Protein AF-A0AAW0MGQ8-F1 (afdb_monomer_lite)

Radius of gyration: 15.44 Å; chains: 1; bounding box: 44×36×37 Å

Structure (mmCIF, N/CA/C/O backbone):
data_AF-A0AAW0MGQ8-F1
#
_entry.id   AF-A0AAW0MGQ8-F1
#
loop_
_atom_site.group_PDB
_atom_site.id
_atom_site.type_symbol
_atom_site.label_atom_id
_atom_site.label_alt_id
_atom_site.label_comp_id
_atom_site.label_asym_id
_atom_site.label_entity_id
_atom_site.label_seq_id
_atom_site.pdbx_PDB_ins_code
_atom_site.Cartn_x
_atom_site.Cartn_y
_atom_site.Cartn_z
_atom_site.occupancy
_atom_site.B_iso_or_equiv
_atom_site.auth_seq_id
_atom_site.auth_comp_id
_atom_site.auth_asym_id
_atom_site.auth_atom_id
_atom_site.pdbx_PDB_model_num
ATOM 1 N N . MET A 1 1 ? -30.560 23.434 4.685 1.00 43.81 1 MET A N 1
ATOM 2 C CA . MET A 1 1 ? -29.777 23.071 5.885 1.00 43.81 1 MET A CA 1
ATOM 3 C C . MET A 1 1 ? -30.394 21.829 6.513 1.00 43.81 1 MET A C 1
ATOM 5 O O . MET A 1 1 ? -31.515 21.901 6.979 1.00 43.81 1 MET A O 1
ATOM 9 N N . ASP A 1 2 ? -29.804 20.648 6.546 1.00 45.81 2 ASP A N 1
ATOM 10 C CA . ASP A 1 2 ? -28.565 20.134 5.981 1.00 45.81 2 ASP A CA 1
ATOM 11 C C . ASP A 1 2 ? -28.708 18.597 6.107 1.00 45.81 2 ASP A C 1
ATOM 13 O O . ASP A 1 2 ? -28.566 18.024 7.191 1.00 45.81 2 ASP A O 1
ATOM 17 N N . LEU A 1 3 ? -29.162 17.941 5.031 1.00 40.06 3 LEU A N 1
ATOM 18 C CA . LEU A 1 3 ? -29.330 16.478 4.981 1.00 40.06 3 LEU A CA 1
ATOM 19 C C . LEU A 1 3 ? -27.982 15.764 5.185 1.00 40.06 3 LEU A C 1
ATOM 21 O O . LEU A 1 3 ? -27.944 14.672 5.753 1.00 40.06 3 LEU A O 1
ATOM 25 N N . THR A 1 4 ? -26.887 16.436 4.829 1.00 48.88 4 THR A N 1
ATOM 26 C CA . THR A 1 4 ? -25.499 16.032 5.057 1.00 48.88 4 THR A CA 1
ATOM 27 C C . THR A 1 4 ? -25.210 15.898 6.554 1.00 48.88 4 THR A C 1
ATOM 29 O O . THR A 1 4 ? -24.730 14.856 6.995 1.00 48.88 4 THR A O 1
ATOM 32 N N . LEU A 1 5 ? -25.619 16.868 7.381 1.00 40.59 5 LEU A N 1
ATOM 33 C CA . LEU A 1 5 ? -25.443 16.815 8.843 1.00 40.59 5 LEU A CA 1
ATOM 34 C C . LEU A 1 5 ? -26.195 15.649 9.507 1.00 40.59 5 LEU A C 1
ATOM 36 O O . LEU A 1 5 ? -25.667 15.026 10.430 1.00 40.59 5 LEU A O 1
ATOM 40 N N . ARG A 1 6 ? -27.402 15.299 9.037 1.00 48.00 6 ARG A N 1
ATOM 41 C CA . ARG A 1 6 ? -28.136 14.125 9.560 1.00 48.00 6 ARG A CA 1
ATOM 42 C C . ARG A 1 6 ? -27.493 12.808 9.136 1.00 48.00 6 ARG A C 1
ATOM 44 O O . ARG A 1 6 ? -27.494 11.870 9.932 1.00 48.00 6 ARG A O 1
ATOM 51 N N . TYR A 1 7 ? -26.913 12.750 7.938 1.00 36.31 7 TYR A N 1
ATOM 52 C CA . TYR A 1 7 ? -26.133 11.600 7.480 1.00 36.31 7 TYR A CA 1
ATOM 53 C C . TYR A 1 7 ? -24.896 11.396 8.371 1.00 36.31 7 TYR A C 1
ATOM 55 O O . TYR A 1 7 ? -24.707 10.313 8.927 1.00 36.31 7 TYR A O 1
ATOM 63 N N . PHE A 1 8 ? -24.146 12.470 8.649 1.00 40.06 8 PHE A N 1
ATOM 64 C CA . PHE A 1 8 ? -23.015 12.451 9.585 1.00 40.06 8 PHE A CA 1
ATOM 65 C C . PHE A 1 8 ? -23.423 12.053 11.009 1.00 40.06 8 PHE A C 1
ATOM 67 O O . PHE A 1 8 ? -22.732 11.273 11.663 1.00 40.06 8 PHE A O 1
ATOM 74 N N . HIS A 1 9 ? -24.563 12.538 11.503 1.00 38.69 9 HIS A N 1
ATOM 75 C CA . HIS A 1 9 ? -25.019 12.220 12.857 1.00 38.69 9 HIS A CA 1
ATOM 76 C C . HIS A 1 9 ? -25.537 10.775 13.000 1.00 38.69 9 HIS A C 1
ATOM 78 O O . HIS A 1 9 ? -25.507 10.217 14.101 1.00 38.69 9 HIS A O 1
ATOM 84 N N . LYS A 1 10 ? -25.987 10.147 11.904 1.00 35.66 10 LYS A N 1
ATOM 85 C CA . LYS A 1 10 ? -26.353 8.721 11.866 1.00 35.66 10 LYS A CA 1
ATOM 86 C C . LYS A 1 10 ? -25.109 7.827 11.755 1.00 35.66 10 LYS A C 1
ATOM 88 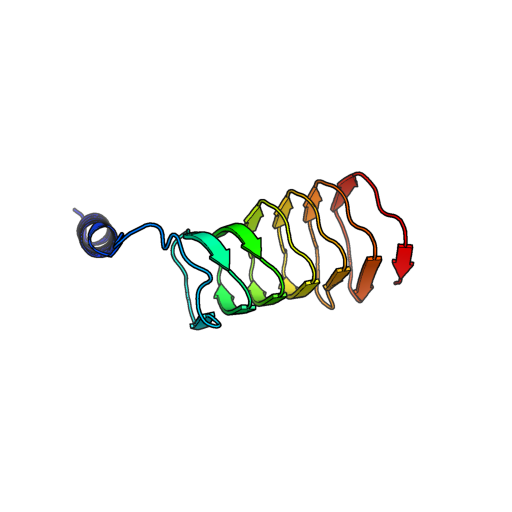O O . LYS A 1 10 ? -25.055 6.805 12.431 1.00 35.66 10 LYS A O 1
ATOM 93 N N . LEU A 1 11 ? -24.083 8.268 11.018 1.00 35.72 11 LEU A N 1
ATOM 94 C CA . LEU A 1 11 ? -22.773 7.606 10.911 1.00 35.72 11 LEU A CA 1
ATOM 95 C C . LEU A 1 11 ? -21.952 7.652 12.212 1.00 35.72 11 LEU A C 1
ATOM 97 O O . LEU A 1 11 ? -21.257 6.693 12.533 1.00 35.72 11 LEU A O 1
ATOM 101 N N . LYS A 1 12 ? -22.075 8.711 13.027 1.00 34.75 12 LYS A N 1
ATOM 102 C CA . LYS A 1 12 ? -21.387 8.798 14.334 1.00 34.75 12 LYS A CA 1
ATOM 103 C C . LYS A 1 12 ? -21.880 7.792 15.383 1.00 34.75 12 LYS A C 1
ATOM 105 O O . LYS A 1 12 ? -21.223 7.618 16.404 1.00 34.75 12 LYS A O 1
ATOM 110 N N . ARG A 1 13 ? -23.018 7.119 15.162 1.00 36.03 13 ARG A N 1
ATOM 111 C CA . ARG A 1 13 ? -23.570 6.114 16.093 1.00 36.03 13 ARG A CA 1
ATOM 112 C C . ARG A 1 13 ? -23.143 4.673 15.794 1.00 36.03 13 ARG A C 1
ATOM 114 O O . ARG A 1 13 ? -23.531 3.779 16.538 1.00 36.03 13 ARG A O 1
ATOM 121 N N . THR A 1 14 ? -22.319 4.439 14.771 1.00 35.62 14 THR A N 1
ATOM 122 C CA . THR A 1 14 ? -21.741 3.114 14.473 1.00 35.62 14 THR A CA 1
ATOM 123 C C . THR A 1 14 ? -20.245 3.016 14.769 1.00 35.62 14 THR A C 1
ATOM 125 O O . THR A 1 14 ? -19.621 2.025 14.406 1.00 35.62 14 THR A O 1
ATOM 128 N N . CYS A 1 15 ? -19.672 3.976 15.503 1.00 39.28 15 CYS A N 1
ATOM 129 C CA . CYS A 1 15 ? -18.404 3.780 16.210 1.00 39.28 15 CYS A CA 1
ATOM 130 C C . CYS A 1 15 ? -18.627 2.869 17.431 1.00 39.28 15 CYS A C 1
ATOM 132 O O . CYS A 1 15 ? -18.429 3.288 18.569 1.00 39.28 15 CYS A O 1
ATOM 134 N N . LYS A 1 16 ? -19.116 1.642 17.221 1.00 33.44 16 LYS A N 1
ATOM 135 C CA . LYS A 1 16 ? -19.060 0.618 18.264 1.00 33.44 16 LYS A CA 1
ATOM 136 C C . LYS A 1 16 ? -17.677 -0.024 18.207 1.00 33.44 16 LYS A C 1
ATOM 138 O O . LYS A 1 16 ? -17.438 -0.894 17.384 1.00 33.44 16 LYS A O 1
ATOM 143 N N . GLU A 1 17 ? -16.842 0.498 19.101 1.00 35.69 17 GLU A N 1
ATOM 144 C CA . GLU A 1 17 ? -15.670 -0.107 19.742 1.00 35.69 17 GLU A CA 1
ATOM 145 C C . GLU A 1 17 ? -14.433 -0.392 18.861 1.00 35.69 17 GLU A C 1
ATOM 147 O O . GLU A 1 17 ? -14.537 -0.987 17.790 1.00 35.69 17 GLU A O 1
ATOM 152 N N . PRO A 1 18 ? -13.220 0.007 19.303 1.00 39.22 18 PRO A N 1
ATOM 153 C CA . PRO A 1 18 ? -12.000 -0.565 18.754 1.00 39.22 18 PRO A CA 1
ATOM 154 C C . PRO A 1 18 ? -11.985 -2.050 19.129 1.00 39.22 18 PRO A C 1
ATOM 156 O O . PRO A 1 18 ? -11.881 -2.396 20.303 1.00 39.22 18 PRO A O 1
ATOM 159 N N . PHE A 1 19 ? -12.126 -2.938 18.148 1.00 44.25 19 PHE A N 1
ATOM 160 C CA . PHE A 1 19 ? -12.020 -4.376 18.379 1.00 44.25 19 PHE A CA 1
ATOM 161 C C . PHE A 1 19 ? -10.588 -4.702 18.835 1.00 44.25 19 PHE A C 1
ATOM 163 O O . PHE A 1 19 ? -9.650 -4.668 18.041 1.00 44.25 19 PHE A O 1
ATOM 170 N N . THR A 1 20 ? -10.400 -4.989 20.125 1.00 37.00 20 THR A N 1
ATOM 171 C CA . THR A 1 20 ? -9.113 -5.387 20.725 1.00 37.00 20 THR A CA 1
ATOM 172 C C . THR A 1 20 ? -8.940 -6.912 20.760 1.00 37.00 20 THR A C 1
ATOM 174 O O . THR A 1 20 ? -8.541 -7.478 21.775 1.00 37.00 20 THR A O 1
ATOM 177 N N . GLY A 1 21 ? -9.254 -7.590 19.655 1.00 42.81 21 GLY A N 1
ATOM 178 C CA . GLY A 1 21 ? -9.049 -9.030 19.451 1.00 42.81 21 GLY A CA 1
ATOM 179 C C . GLY A 1 21 ? -8.807 -9.313 17.967 1.00 42.81 21 GLY A C 1
ATOM 180 O O . GLY A 1 21 ? -9.219 -8.498 17.146 1.00 42.81 21 GLY A O 1
ATOM 181 N N . LEU A 1 22 ? -8.114 -10.411 17.622 1.00 50.31 22 LEU A N 1
ATOM 182 C CA . LEU A 1 22 ? -7.867 -10.804 16.222 1.00 50.31 22 LEU A CA 1
ATOM 183 C C . LEU A 1 22 ? -9.220 -10.952 15.500 1.00 50.31 22 LEU A C 1
ATOM 185 O O . LEU A 1 22 ? -9.937 -11.910 15.788 1.00 50.31 22 LEU A O 1
ATOM 189 N N . PRO A 1 23 ? -9.614 -10.012 14.622 1.00 56.12 23 PRO A N 1
ATOM 190 C CA . PRO A 1 23 ? -10.924 -10.042 14.002 1.00 56.12 23 PRO A CA 1
ATOM 191 C C . PRO A 1 23 ? -10.944 -11.097 12.901 1.00 56.12 23 PRO A C 1
ATOM 193 O O . PRO A 1 23 ? -9.970 -11.260 12.161 1.00 56.12 23 PRO A O 1
ATOM 196 N N . GLU A 1 24 ? -12.087 -11.765 12.800 1.00 59.69 24 GLU A N 1
ATOM 197 C CA . GLU A 1 24 ? -12.510 -12.583 11.666 1.00 59.69 24 GLU A CA 1
ATOM 198 C C . GLU A 1 24 ? -12.286 -11.866 10.315 1.00 59.69 24 GLU A C 1
ATOM 200 O O . GLU A 1 24 ? -12.231 -10.629 10.274 1.00 59.69 24 GLU A O 1
ATOM 205 N N . PRO A 1 25 ? -12.163 -12.617 9.201 1.00 63.28 25 PRO A N 1
ATOM 206 C CA . PRO A 1 25 ? -12.014 -12.044 7.865 1.00 63.28 25 PRO A CA 1
ATOM 207 C C . PRO A 1 25 ? -13.115 -11.022 7.576 1.00 63.28 25 PRO A C 1
ATOM 209 O O . PRO A 1 25 ? -14.307 -11.304 7.719 1.00 63.28 25 PRO A O 1
ATOM 212 N N . TRP A 1 26 ? -12.717 -9.826 7.147 1.00 68.69 26 TRP A N 1
ATOM 213 C CA . TRP A 1 26 ? -13.651 -8.742 6.869 1.00 68.69 26 TRP A CA 1
ATOM 214 C C . TRP A 1 26 ? -13.907 -8.602 5.369 1.00 68.69 26 TRP A C 1
ATOM 216 O O . TRP A 1 26 ? -12.962 -8.488 4.590 1.00 68.69 26 TRP A O 1
ATOM 226 N N . ASN A 1 27 ? -15.182 -8.581 4.972 1.00 75.44 27 ASN A N 1
ATOM 227 C CA . ASN A 1 27 ? -15.609 -8.409 3.583 1.00 75.44 27 ASN A CA 1
ATOM 228 C C . ASN A 1 27 ? -16.645 -7.282 3.472 1.00 75.44 27 ASN A C 1
ATOM 230 O O . ASN A 1 27 ? -17.628 -7.262 4.220 1.00 75.44 27 ASN A O 1
ATOM 234 N N . HIS A 1 28 ? -16.439 -6.355 2.539 1.00 73.44 28 HIS A N 1
ATOM 235 C CA . HIS A 1 28 ? -17.376 -5.270 2.270 1.00 73.44 28 HIS A CA 1
ATOM 236 C C . HIS A 1 28 ? -17.418 -4.865 0.798 1.00 73.44 28 HIS A C 1
ATOM 238 O O . HIS A 1 28 ? -16.467 -5.056 0.034 1.00 73.44 28 HIS A O 1
ATOM 244 N N . SER A 1 29 ? -18.546 -4.266 0.411 1.00 74.56 29 SER A N 1
ATOM 245 C CA . SER A 1 29 ? -18.726 -3.668 -0.905 1.00 74.56 29 SER A CA 1
ATOM 246 C C . SER A 1 29 ? -19.367 -2.282 -0.822 1.00 74.56 29 SER A C 1
ATOM 248 O O . SER A 1 29 ? -20.398 -2.127 -0.168 1.00 74.56 29 SER A O 1
ATOM 250 N N . GLY A 1 30 ? -18.794 -1.296 -1.519 1.00 73.00 30 GLY A N 1
ATOM 251 C CA . GLY A 1 30 ? -19.316 0.074 -1.605 1.00 73.00 30 GLY A CA 1
ATOM 252 C C . GLY A 1 30 ? -18.364 1.158 -1.087 1.00 73.00 30 GLY A C 1
ATOM 253 O O . GLY A 1 30 ? -17.150 0.978 -1.069 1.00 73.00 30 GLY A O 1
ATOM 254 N N . LEU A 1 31 ? -18.931 2.313 -0.723 1.00 70.00 31 LEU A N 1
ATOM 255 C CA . LEU A 1 31 ? -18.204 3.426 -0.099 1.00 70.00 31 LEU A CA 1
ATOM 256 C C . LEU A 1 31 ? -18.021 3.159 1.393 1.00 70.00 31 LEU A C 1
ATOM 258 O O . LEU A 1 31 ? -18.993 2.874 2.099 1.00 70.00 31 LEU A O 1
ATOM 262 N N . GLU A 1 32 ? -16.797 3.324 1.888 1.00 66.38 32 GLU A N 1
ATOM 263 C CA . GLU A 1 32 ? -16.461 2.969 3.262 1.00 66.38 32 GLU A CA 1
ATOM 264 C C . GLU A 1 32 ? -16.072 4.154 4.143 1.00 66.38 32 GLU A C 1
ATOM 266 O O . GLU A 1 32 ? -15.291 5.011 3.737 1.00 66.38 32 GLU A O 1
ATOM 271 N N . PRO A 1 33 ? -16.517 4.174 5.413 1.00 66.62 33 PRO A N 1
ATOM 272 C CA . PRO A 1 33 ? -15.960 5.096 6.384 1.00 66.62 33 PRO A CA 1
ATOM 273 C C . PRO A 1 33 ? -14.513 4.706 6.748 1.00 66.62 33 PRO A C 1
ATOM 275 O O . PRO A 1 33 ? -14.144 3.521 6.676 1.00 66.62 33 PRO A O 1
ATOM 278 N N . PRO A 1 34 ? -13.708 5.669 7.232 1.00 71.31 34 PRO A N 1
ATOM 279 C CA . PRO A 1 34 ? -12.384 5.392 7.767 1.00 71.31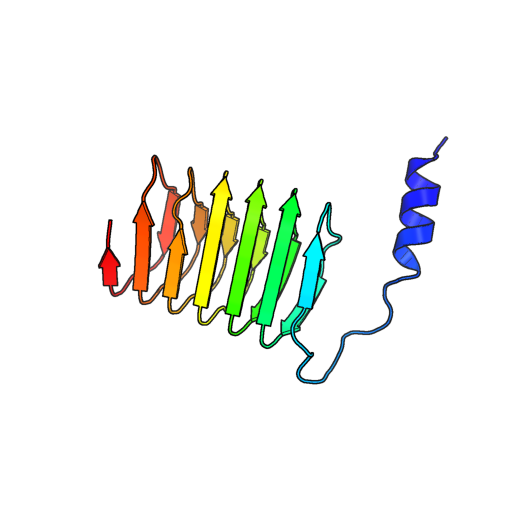 34 PRO A CA 1
ATOM 280 C C . PRO A 1 34 ? -12.423 4.362 8.899 1.00 71.31 34 PRO A C 1
ATOM 282 O O . PRO A 1 34 ? -13.329 4.384 9.736 1.00 71.31 34 PRO A O 1
ATOM 285 N N . ARG A 1 35 ? -11.419 3.482 8.966 1.00 74.25 35 ARG A N 1
ATOM 286 C CA . ARG A 1 35 ? -11.241 2.568 10.106 1.00 74.25 35 ARG A CA 1
ATOM 287 C C . ARG A 1 35 ? -9.801 2.472 10.556 1.00 74.25 35 ARG A C 1
ATOM 289 O O . ARG A 1 35 ? -8.866 2.639 9.772 1.00 74.25 35 ARG A O 1
ATOM 296 N N . THR A 1 36 ? -9.660 2.120 11.826 1.00 76.00 36 THR A N 1
ATOM 297 C CA . THR A 1 36 ? -8.384 1.869 12.476 1.00 76.00 36 THR A CA 1
ATOM 298 C C . THR A 1 36 ? -8.394 0.512 13.173 1.00 76.00 36 THR A C 1
ATOM 300 O O . THR A 1 36 ? -9.417 0.117 13.733 1.00 76.00 36 THR A O 1
ATOM 303 N N . GLY A 1 37 ? -7.280 -0.222 13.131 1.00 80.81 37 GLY A N 1
ATOM 304 C CA . GLY A 1 37 ? -7.159 -1.482 13.870 1.00 80.81 37 GLY A CA 1
ATOM 305 C C . GLY A 1 37 ? -6.178 -2.491 13.284 1.00 80.81 37 GLY A C 1
ATOM 306 O O . GLY A 1 37 ? -5.478 -2.218 12.309 1.00 80.81 37 GLY A O 1
ATOM 307 N N . THR A 1 38 ? -6.151 -3.668 13.908 1.00 77.75 38 THR A N 1
ATOM 308 C CA . THR A 1 38 ? -5.403 -4.833 13.430 1.00 77.75 38 THR A CA 1
ATOM 309 C C . THR A 1 38 ? -6.383 -5.860 12.883 1.00 77.75 38 THR A C 1
ATOM 311 O O . THR A 1 38 ? -7.374 -6.155 13.544 1.00 77.75 38 THR A O 1
ATOM 314 N N . THR A 1 39 ? -6.138 -6.412 11.697 1.00 78.31 39 THR A N 1
ATOM 315 C CA . THR A 1 39 ? -6.992 -7.465 11.121 1.00 78.31 39 THR A CA 1
ATOM 316 C C . THR A 1 39 ? -6.163 -8.555 10.460 1.00 78.31 39 THR A C 1
ATOM 318 O O . THR A 1 39 ? -5.093 -8.276 9.925 1.00 78.31 39 THR A O 1
ATOM 321 N N . GLN A 1 40 ? -6.646 -9.794 10.515 1.00 80.31 40 GLN A N 1
ATOM 322 C CA . GLN A 1 40 ? -6.020 -10.909 9.817 1.00 80.31 40 GLN A CA 1
ATOM 323 C C . GLN A 1 40 ? -6.194 -10.736 8.303 1.00 80.31 40 GLN A C 1
ATOM 325 O O . GLN A 1 40 ? -5.235 -10.389 7.615 1.00 80.31 40 GLN A O 1
ATOM 330 N N . ASP A 1 41 ? -7.437 -10.835 7.831 1.00 82.19 41 ASP A N 1
ATOM 331 C CA . ASP A 1 41 ? -7.773 -10.753 6.412 1.00 82.19 41 ASP A CA 1
ATOM 332 C C . ASP A 1 41 ? -8.791 -9.659 6.147 1.00 82.19 41 ASP A C 1
ATOM 334 O O . ASP A 1 41 ? -9.751 -9.452 6.898 1.00 82.19 41 ASP A O 1
ATOM 338 N N . TRP A 1 42 ? -8.589 -8.969 5.037 1.00 81.00 42 TRP A N 1
ATOM 339 C CA . TRP A 1 42 ? -9.381 -7.816 4.691 1.00 81.00 42 TRP A CA 1
ATOM 340 C C . TRP A 1 42 ? -9.615 -7.755 3.186 1.00 81.00 42 TRP A C 1
ATOM 342 O O . TRP A 1 42 ? -8.672 -7.594 2.413 1.00 81.00 42 TRP A O 1
ATOM 352 N N . ILE A 1 43 ? -10.879 -7.848 2.780 1.00 85.69 43 ILE A N 1
ATOM 353 C CA . ILE A 1 43 ? -11.306 -7.893 1.383 1.00 85.69 43 ILE A CA 1
ATOM 354 C C . ILE A 1 43 ? -12.326 -6.780 1.139 1.00 85.69 43 ILE A C 1
ATOM 356 O O . ILE A 1 43 ? -13.361 -6.711 1.800 1.00 85.69 43 ILE A O 1
ATOM 360 N N . ILE A 1 44 ? -12.045 -5.903 0.179 1.00 82.56 44 ILE A N 1
ATOM 361 C CA . ILE A 1 44 ? -12.943 -4.811 -0.213 1.00 82.56 44 ILE A CA 1
ATOM 362 C C . ILE A 1 44 ? -13.148 -4.814 -1.715 1.00 82.56 44 ILE A C 1
ATOM 364 O O . ILE A 1 44 ? -12.192 -4.926 -2.484 1.00 82.56 44 ILE A O 1
ATOM 368 N N . THR A 1 45 ? -14.394 -4.567 -2.117 1.00 83.38 45 THR A N 1
ATOM 369 C CA . THR A 1 45 ? -14.711 -4.062 -3.456 1.00 83.38 45 THR A CA 1
ATOM 370 C C . THR A 1 45 ? -15.406 -2.708 -3.357 1.00 83.38 45 THR A C 1
ATOM 372 O O . THR A 1 45 ? -16.548 -2.641 -2.913 1.00 83.38 45 THR A O 1
ATOM 375 N N . GLY A 1 46 ? -14.768 -1.606 -3.735 1.00 80.38 46 GLY A N 1
ATOM 376 C CA . GLY A 1 46 ? -15.344 -0.308 -3.390 1.00 80.38 46 GLY A CA 1
ATOM 377 C C . GLY A 1 46 ? -14.641 0.917 -3.933 1.00 80.38 46 GLY A C 1
ATOM 378 O O . GLY A 1 46 ? -13.795 0.845 -4.818 1.00 80.38 46 GLY A O 1
ATOM 379 N N . LEU A 1 47 ? -15.051 2.062 -3.404 1.00 79.94 47 LEU A N 1
ATOM 380 C CA . LEU A 1 47 ? -14.487 3.365 -3.728 1.00 79.94 47 LEU A CA 1
ATOM 381 C C . LEU A 1 47 ? -13.978 4.000 -2.436 1.00 79.94 47 LEU A C 1
ATOM 383 O O . LEU A 1 47 ? -14.668 3.942 -1.415 1.00 79.94 47 LEU A O 1
ATOM 387 N N . ASP A 1 48 ? -12.794 4.600 -2.505 1.00 79.38 48 ASP A N 1
ATOM 388 C CA . ASP A 1 48 ? -12.233 5.480 -1.479 1.00 79.38 48 ASP A CA 1
ATOM 389 C C . ASP A 1 48 ? -12.198 4.897 -0.042 1.00 79.38 48 ASP A C 1
ATOM 391 O O . ASP A 1 48 ? -12.622 5.553 0.916 1.00 79.38 48 ASP A O 1
ATOM 395 N N . PRO A 1 49 ? -11.749 3.642 0.188 1.00 81.38 49 PRO A N 1
ATOM 396 C CA . PRO A 1 49 ? -11.592 3.157 1.552 1.00 81.38 49 PRO A CA 1
ATOM 397 C C . PRO A 1 49 ? -10.368 3.780 2.232 1.00 81.38 49 PRO A C 1
ATOM 399 O O . PRO A 1 49 ? -9.242 3.688 1.744 1.00 81.38 49 PRO A O 1
ATOM 402 N N . HIS A 1 50 ? -10.580 4.306 3.442 1.00 83.19 50 HIS A N 1
ATOM 403 C CA . HIS A 1 50 ? -9.530 4.884 4.290 1.00 83.19 50 HIS A CA 1
ATOM 404 C C . HIS A 1 50 ? -9.184 3.963 5.462 1.00 83.19 50 HIS A C 1
ATOM 406 O O . HIS A 1 50 ? -10.056 3.596 6.263 1.00 83.19 50 HIS A O 1
ATOM 412 N N . ARG A 1 51 ? -7.914 3.573 5.611 1.00 81.25 51 ARG A N 1
ATOM 413 C CA . ARG A 1 51 ? -7.486 2.627 6.657 1.00 81.25 51 ARG A CA 1
ATOM 414 C C . ARG A 1 51 ? -6.176 3.012 7.334 1.00 81.25 51 ARG A C 1
ATOM 416 O O . ARG A 1 51 ? -5.203 3.349 6.667 1.00 81.25 51 ARG A O 1
ATOM 423 N N . THR A 1 52 ? -6.124 2.822 8.653 1.00 83.50 52 THR A N 1
ATOM 424 C CA . THR A 1 52 ? -4.884 2.937 9.435 1.00 83.50 52 THR A CA 1
ATOM 425 C C . THR A 1 52 ? -4.678 1.727 10.343 1.00 83.50 52 THR A C 1
ATOM 427 O O . THR A 1 52 ? -5.529 1.430 11.176 1.00 83.50 52 THR A O 1
ATOM 430 N N . GLY A 1 53 ? -3.537 1.048 10.246 1.00 86.69 53 GLY A N 1
ATOM 431 C CA . GLY A 1 53 ? -3.173 -0.023 11.177 1.00 86.69 53 GLY A CA 1
ATOM 432 C C . GLY A 1 53 ? -2.414 -1.181 10.539 1.00 86.69 53 GLY A C 1
ATOM 433 O O . GLY A 1 53 ? -1.696 -0.998 9.555 1.00 86.69 53 GLY A O 1
ATOM 434 N N . SER A 1 54 ? -2.559 -2.366 11.129 1.00 84.94 54 SER A N 1
ATOM 435 C CA . SER A 1 54 ? -1.813 -3.568 10.744 1.00 84.94 54 SER A CA 1
ATOM 436 C C . SER A 1 54 ? -2.738 -4.606 10.119 1.00 84.94 54 SER A C 1
ATOM 438 O O . SER A 1 54 ? -3.796 -4.915 10.658 1.00 84.94 54 SER A O 1
ATOM 440 N N . THR A 1 55 ? -2.355 -5.173 8.981 1.00 86.62 55 THR A N 1
ATOM 441 C CA . THR A 1 55 ? -3.138 -6.233 8.330 1.00 86.62 55 THR A CA 1
ATOM 442 C C . THR A 1 55 ? -2.206 -7.320 7.834 1.00 86.62 55 THR A C 1
ATOM 444 O O . THR A 1 55 ? -1.141 -6.989 7.320 1.00 86.62 55 THR A O 1
ATOM 447 N N . GLN A 1 56 ? -2.568 -8.594 7.972 1.00 88.06 56 GLN A N 1
ATOM 448 C CA . GLN A 1 56 ? -1.788 -9.635 7.306 1.00 88.06 56 GLN A CA 1
ATOM 449 C C . GLN A 1 56 ? -2.116 -9.624 5.813 1.00 88.06 56 GLN A C 1
ATOM 451 O O . GLN A 1 56 ? -1.267 -9.237 5.020 1.00 88.06 56 GLN A O 1
ATOM 456 N 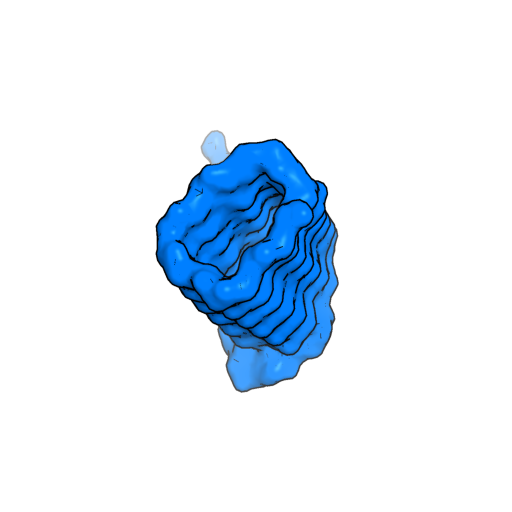N . TYR A 1 57 ? -3.369 -9.869 5.443 1.00 88.62 57 TYR A N 1
ATOM 457 C CA . TYR A 1 57 ? -3.788 -9.911 4.045 1.00 88.62 57 TYR A CA 1
ATOM 458 C C . TYR A 1 57 ? -4.759 -8.784 3.722 1.00 88.62 57 TYR A C 1
ATOM 460 O O . TYR A 1 57 ? -5.828 -8.668 4.323 1.00 88.62 57 TYR A O 1
ATOM 468 N N . TRP A 1 58 ? -4.396 -7.947 2.754 1.00 88.31 58 TRP A N 1
ATOM 469 C CA . TRP A 1 58 ? -5.254 -6.876 2.266 1.00 88.31 58 TRP A CA 1
ATOM 470 C C . TRP A 1 58 ? -5.484 -7.013 0.766 1.00 88.31 58 TRP A C 1
ATOM 472 O O . TRP A 1 58 ? -4.554 -6.874 -0.026 1.00 88.31 58 TRP A O 1
ATOM 482 N N . ILE A 1 59 ? -6.735 -7.268 0.389 1.00 89.69 59 ILE A N 1
ATOM 483 C CA . ILE A 1 59 ? -7.190 -7.393 -0.993 1.00 89.69 59 ILE A CA 1
ATOM 484 C C . ILE A 1 59 ? -8.191 -6.272 -1.267 1.00 89.69 59 ILE A C 1
ATOM 486 O O . ILE A 1 59 ? -9.258 -6.212 -0.655 1.00 89.69 59 ILE A O 1
ATOM 490 N N . HIS A 1 60 ? -7.863 -5.387 -2.203 1.00 87.56 60 HIS A N 1
ATOM 491 C CA . HIS A 1 60 ? -8.750 -4.300 -2.612 1.00 87.56 60 HIS A CA 1
ATOM 492 C C . HIS A 1 60 ? -8.975 -4.302 -4.122 1.00 87.56 60 HIS A C 1
ATOM 494 O O . HIS A 1 60 ? -8.020 -4.211 -4.896 1.00 87.56 60 HIS A O 1
ATOM 500 N N . THR A 1 61 ? -10.239 -4.318 -4.538 1.00 88.56 61 THR A N 1
ATOM 501 C CA . THR A 1 61 ? -10.640 -4.057 -5.925 1.00 88.56 61 THR A CA 1
ATOM 502 C C . THR A 1 61 ? -11.445 -2.769 -5.977 1.00 88.56 61 THR A C 1
ATOM 504 O O . THR A 1 61 ? -12.504 -2.692 -5.359 1.00 88.56 61 THR A O 1
ATOM 507 N N . GLY A 1 62 ? -10.975 -1.742 -6.680 1.00 85.00 62 GLY A N 1
ATOM 508 C CA . GLY A 1 62 ? -11.672 -0.457 -6.625 1.00 85.00 62 GLY A CA 1
ATOM 509 C C . GLY A 1 62 ? -10.838 0.757 -6.984 1.00 85.00 62 GLY A C 1
ATOM 510 O O . GLY A 1 62 ? -9.793 0.623 -7.609 1.00 85.00 62 GLY A O 1
ATOM 511 N N . LEU A 1 63 ? -11.297 1.933 -6.564 1.00 85.06 63 LEU A N 1
ATOM 512 C CA . LEU A 1 63 ? -10.629 3.212 -6.829 1.00 85.06 63 LEU A CA 1
ATOM 513 C C . LEU A 1 63 ? -10.168 3.873 -5.531 1.00 85.06 63 LEU A C 1
ATOM 515 O O . LEU A 1 63 ? -10.836 3.745 -4.501 1.00 85.06 63 LEU A O 1
ATOM 519 N N . ASP A 1 64 ? -9.038 4.563 -5.621 1.00 84.19 64 ASP A N 1
ATOM 520 C CA . ASP A 1 64 ? -8.494 5.513 -4.649 1.00 84.19 64 ASP A CA 1
ATOM 521 C C . ASP A 1 64 ? -8.383 4.996 -3.206 1.00 84.19 64 ASP A C 1
ATOM 523 O O . ASP A 1 64 ? -8.731 5.708 -2.261 1.00 84.19 64 ASP A O 1
ATOM 527 N N . PRO A 1 65 ? -7.926 3.756 -2.949 1.00 85.69 65 PRO A N 1
ATOM 528 C CA . PRO A 1 65 ? -7.776 3.335 -1.571 1.00 85.69 65 PRO A CA 1
ATOM 529 C C . PRO A 1 65 ? -6.624 4.082 -0.886 1.00 85.69 65 PRO A C 1
ATOM 531 O O . PRO A 1 65 ? -5.489 4.089 -1.375 1.00 85.69 65 PRO A O 1
ATOM 534 N N . LEU A 1 66 ? -6.888 4.606 0.313 1.00 87.12 66 LEU A N 1
ATOM 535 C CA . LEU A 1 66 ? -5.875 5.187 1.189 1.00 87.12 66 LEU A CA 1
ATOM 536 C C . LEU A 1 66 ? -5.572 4.253 2.355 1.00 87.12 66 LEU A C 1
ATOM 538 O O . LEU A 1 66 ? -6.437 3.943 3.182 1.00 87.12 66 LEU A O 1
ATOM 542 N N . ARG A 1 67 ? -4.301 3.871 2.502 1.00 86.44 67 ARG A N 1
ATOM 543 C CA . ARG A 1 67 ? -3.881 3.058 3.645 1.00 86.44 67 ARG A CA 1
ATOM 544 C C . ARG A 1 67 ? -2.571 3.500 4.279 1.00 86.44 67 ARG A C 1
ATOM 546 O O . ARG A 1 67 ? -1.549 3.670 3.619 1.00 86.44 67 ARG A O 1
ATOM 553 N N . THR A 1 68 ? -2.591 3.580 5.605 1.00 89.06 68 THR A N 1
ATOM 554 C CA . THR A 1 68 ? -1.434 3.889 6.446 1.00 89.06 68 THR A CA 1
ATOM 555 C C . THR A 1 68 ? -1.133 2.731 7.399 1.00 89.06 68 THR A C 1
ATOM 557 O O . THR A 1 68 ? -2.022 2.257 8.100 1.00 89.06 68 THR A O 1
ATOM 560 N N . GLY A 1 69 ? 0.118 2.280 7.462 1.00 90.81 69 GLY A N 1
ATOM 561 C CA . GLY A 1 69 ? 0.581 1.277 8.429 1.00 90.81 69 GLY A CA 1
ATOM 562 C C . GLY A 1 69 ? 1.246 0.055 7.795 1.00 90.81 69 GLY A C 1
ATOM 563 O O . GLY A 1 69 ? 1.831 0.142 6.710 1.00 90.81 69 GLY A O 1
ATOM 564 N N . SER A 1 70 ? 1.179 -1.078 8.491 1.00 89.31 70 SER A N 1
ATOM 565 C CA . SER A 1 70 ? 1.910 -2.301 8.141 1.00 89.31 70 SER A CA 1
ATOM 566 C C . SER A 1 70 ? 0.999 -3.292 7.416 1.00 89.31 70 SER A C 1
ATOM 568 O O . SER A 1 70 ? -0.114 -3.554 7.873 1.00 89.31 70 SER A O 1
ATOM 570 N N . THR A 1 71 ? 1.435 -3.848 6.287 1.00 90.81 71 THR A N 1
ATOM 571 C CA . THR A 1 71 ? 0.785 -5.015 5.660 1.00 90.81 71 THR A CA 1
ATOM 572 C C . THR A 1 71 ? 1.820 -6.090 5.437 1.00 90.81 71 THR A C 1
ATOM 574 O O . THR A 1 71 ? 2.917 -5.767 4.994 1.00 90.81 71 THR A O 1
ATOM 577 N N . GLN A 1 72 ? 1.461 -7.340 5.682 1.00 91.62 72 GLN A N 1
ATOM 578 C CA . GLN A 1 72 ? 2.252 -8.446 5.172 1.00 91.62 72 GLN A CA 1
ATOM 579 C C . GLN A 1 72 ? 2.074 -8.514 3.648 1.00 91.62 72 GLN A C 1
ATOM 581 O O . GLN A 1 72 ? 2.962 -8.077 2.922 1.00 91.62 72 GLN A O 1
ATOM 586 N N . ASP A 1 73 ? 0.868 -8.860 3.198 1.00 91.56 73 ASP A N 1
ATOM 587 C CA . ASP A 1 73 ? 0.540 -9.056 1.790 1.00 91.56 73 ASP A CA 1
ATOM 588 C C . ASP A 1 73 ? -0.546 -8.081 1.338 1.00 91.56 73 ASP A C 1
ATOM 590 O O . ASP A 1 73 ? -1.671 -8.049 1.848 1.00 91.56 73 ASP A O 1
ATOM 594 N N . TRP A 1 74 ? -0.199 -7.255 0.359 1.00 89.56 74 TRP A N 1
ATOM 595 C CA . TRP A 1 74 ? -1.095 -6.300 -0.268 1.00 89.56 74 TRP A CA 1
ATOM 596 C C . TRP A 1 74 ? -1.325 -6.692 -1.719 1.00 89.56 74 TRP A C 1
ATOM 598 O O . TRP A 1 74 ? -0.408 -6.662 -2.540 1.00 89.56 74 TRP A O 1
ATOM 608 N N . ILE A 1 75 ? -2.589 -6.911 -2.069 1.00 90.56 75 ILE A N 1
ATOM 609 C CA . ILE A 1 75 ? -3.042 -7.077 -3.446 1.00 90.56 75 ILE A CA 1
ATOM 610 C C . ILE A 1 75 ? -4.059 -5.984 -3.745 1.00 90.56 75 ILE A C 1
ATOM 612 O O . ILE A 1 75 ? -5.101 -5.890 -3.098 1.00 90.56 75 ILE A O 1
ATOM 616 N N . HIS A 1 76 ? -3.779 -5.159 -4.748 1.00 87.62 76 HIS A N 1
ATOM 617 C CA . HIS A 1 76 ? -4.744 -4.160 -5.183 1.00 87.62 76 HIS A CA 1
ATOM 618 C C . HIS A 1 76 ? -4.908 -4.137 -6.692 1.00 87.62 76 HIS A C 1
ATOM 620 O O . HIS A 1 76 ? -3.954 -3.857 -7.407 1.00 87.62 76 HIS A O 1
ATOM 626 N N . SER A 1 77 ? -6.137 -4.343 -7.153 1.00 86.56 77 SER A N 1
ATOM 627 C CA . SER A 1 77 ? -6.524 -4.172 -8.553 1.00 86.56 77 SER A CA 1
ATOM 628 C C . SER A 1 77 ? -7.394 -2.924 -8.676 1.00 86.56 77 SER A C 1
ATOM 630 O O . SER A 1 77 ? -8.453 -2.854 -8.053 1.00 86.56 77 SER A O 1
ATOM 632 N N . GLY A 1 78 ? -6.953 -1.917 -9.425 1.00 82.12 78 GLY A N 1
ATOM 633 C CA . GLY A 1 78 ? -7.655 -0.637 -9.437 1.00 82.12 78 GLY A CA 1
ATOM 634 C C . GLY A 1 78 ? -6.819 0.552 -9.876 1.00 82.12 78 GLY A C 1
ATOM 635 O O . GLY A 1 78 ? -5.779 0.373 -10.506 1.00 82.12 78 GLY A O 1
ATOM 636 N N . LEU A 1 79 ? -7.290 1.752 -9.542 1.00 83.81 79 LEU A N 1
ATOM 637 C CA . LEU A 1 79 ? -6.620 3.013 -9.863 1.00 83.81 79 LEU A CA 1
ATOM 638 C C . LEU A 1 79 ? -6.183 3.734 -8.589 1.00 83.81 79 LEU A C 1
ATOM 640 O O . LEU A 1 79 ? -6.862 3.651 -7.563 1.00 83.81 79 LEU A O 1
ATOM 644 N N . GLU A 1 80 ? -5.049 4.425 -8.703 1.00 83.69 80 GLU A N 1
ATOM 645 C CA . GLU A 1 80 ? -4.567 5.452 -7.775 1.00 83.69 80 GLU A CA 1
ATOM 646 C C . GLU A 1 80 ? -4.501 5.025 -6.291 1.00 83.69 80 GLU A C 1
ATOM 648 O O . GLU A 1 80 ? -4.915 5.770 -5.398 1.00 83.69 80 GLU A O 1
ATOM 653 N N . PRO A 1 81 ? -3.954 3.839 -5.945 1.00 84.31 81 PRO A N 1
ATOM 654 C CA . PRO A 1 81 ? -3.752 3.516 -4.540 1.00 84.31 81 PRO A CA 1
ATOM 655 C C . PRO A 1 81 ? -2.733 4.464 -3.908 1.00 84.31 81 PRO A C 1
ATOM 657 O O . PRO A 1 81 ? -1.596 4.582 -4.378 1.00 84.31 81 PRO A O 1
ATOM 660 N N . LEU A 1 82 ? -3.095 5.048 -2.765 1.00 86.69 82 LEU A N 1
ATOM 661 C CA . LEU A 1 82 ? -2.168 5.791 -1.924 1.00 86.69 82 LEU A CA 1
ATOM 662 C C . LEU A 1 82 ? -1.840 4.988 -0.672 1.00 86.69 82 LEU A C 1
ATOM 664 O O . LEU A 1 82 ? -2.700 4.633 0.141 1.00 86.69 82 LEU A O 1
ATOM 668 N N . ARG A 1 83 ? -0.549 4.726 -0.481 1.00 86.00 83 ARG A N 1
ATOM 669 C CA . ARG A 1 83 ? -0.082 3.967 0.668 1.00 86.00 83 ARG A CA 1
ATOM 670 C C . ARG A 1 83 ? 1.080 4.643 1.381 1.00 86.00 83 ARG A C 1
ATOM 672 O O . ARG A 1 83 ? 2.014 5.145 0.760 1.00 86.00 83 ARG A O 1
ATOM 679 N N . THR A 1 84 ? 1.041 4.583 2.709 1.00 89.69 84 THR A N 1
ATOM 680 C CA . THR A 1 84 ? 2.143 4.977 3.592 1.00 89.69 84 THR A CA 1
ATOM 681 C C . THR A 1 84 ? 2.459 3.862 4.593 1.00 89.69 84 THR A C 1
ATOM 683 O O . THR A 1 84 ? 1.549 3.322 5.217 1.00 89.69 84 THR A O 1
ATOM 686 N N . GLY A 1 85 ? 3.726 3.480 4.765 1.00 91.25 85 GLY A N 1
ATOM 687 C CA . GLY A 1 85 ? 4.166 2.544 5.811 1.00 91.25 85 GLY A CA 1
ATOM 688 C C . GLY A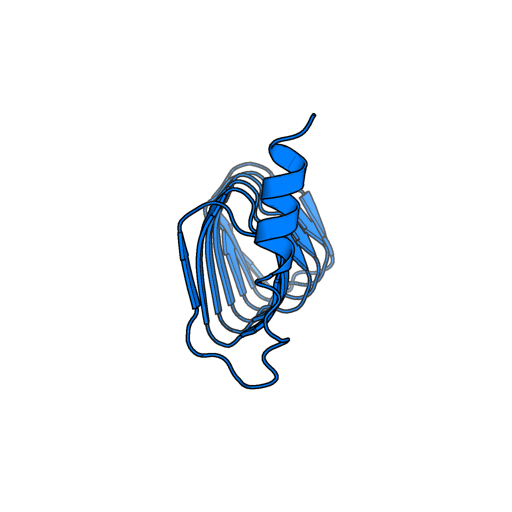 1 85 ? 5.042 1.397 5.308 1.00 91.25 85 GLY A C 1
ATOM 689 O O . GLY A 1 85 ? 5.874 1.586 4.427 1.00 91.25 85 GLY A O 1
ATOM 690 N N . THR A 1 86 ? 4.887 0.209 5.890 1.00 90.00 86 THR A N 1
ATOM 691 C CA . THR A 1 86 ? 5.695 -0.974 5.553 1.00 90.00 86 THR A CA 1
ATOM 692 C C . THR A 1 86 ? 4.839 -2.057 4.909 1.00 90.00 86 THR A C 1
ATOM 694 O O . THR A 1 86 ? 3.754 -2.365 5.403 1.00 90.00 86 THR A O 1
ATOM 697 N N . THR A 1 87 ? 5.308 -2.630 3.805 1.00 90.25 87 THR A N 1
ATOM 698 C CA . THR A 1 87 ? 4.684 -3.791 3.150 1.00 90.25 87 THR A CA 1
ATOM 699 C C . THR A 1 87 ? 5.721 -4.885 3.003 1.00 90.25 87 THR A C 1
ATOM 701 O O . THR A 1 87 ? 6.842 -4.569 2.614 1.00 90.25 87 THR A O 1
ATOM 704 N N . GLN A 1 88 ? 5.392 -6.146 3.264 1.00 90.44 88 GLN A N 1
ATOM 705 C CA . GLN A 1 88 ? 6.292 -7.197 2.810 1.00 90.44 88 GLN A CA 1
ATOM 706 C C . GLN A 1 88 ? 6.120 -7.373 1.306 1.00 90.44 88 GLN A C 1
ATOM 708 O O . GLN A 1 88 ? 6.996 -6.944 0.561 1.00 90.44 88 GLN A O 1
ATOM 713 N N . ASP A 1 89 ? 4.949 -7.832 0.878 1.00 89.88 89 ASP A N 1
ATOM 714 C CA . ASP A 1 89 ? 4.689 -8.184 -0.510 1.00 89.88 89 ASP A CA 1
ATOM 715 C C .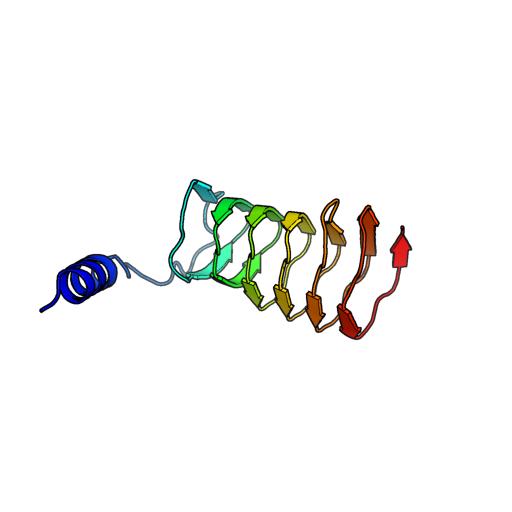 ASP A 1 89 ? 3.582 -7.284 -1.062 1.00 89.88 89 ASP A C 1
ATOM 717 O O . ASP A 1 89 ? 2.467 -7.223 -0.538 1.00 89.88 89 ASP A O 1
ATOM 721 N N . TRP A 1 90 ? 3.893 -6.525 -2.110 1.00 87.94 90 TRP A N 1
ATOM 722 C CA . TRP A 1 90 ? 2.922 -5.683 -2.796 1.00 87.94 90 TRP A CA 1
ATOM 723 C C . TRP A 1 90 ? 2.758 -6.114 -4.250 1.00 87.94 90 TRP A C 1
ATOM 725 O O . TRP A 1 90 ? 3.686 -5.997 -5.043 1.00 87.94 90 TRP A O 1
ATOM 735 N N . ASN A 1 91 ? 1.547 -6.540 -4.606 1.00 89.31 91 ASN A N 1
ATOM 736 C CA . ASN A 1 91 ? 1.104 -6.763 -5.974 1.00 89.31 91 ASN A CA 1
ATOM 737 C C . ASN A 1 91 ? 0.053 -5.721 -6.416 1.00 89.31 91 ASN A C 1
ATOM 739 O O . ASN A 1 91 ? -0.986 -5.549 -5.766 1.00 89.31 91 ASN A O 1
ATOM 743 N N . HIS A 1 92 ? 0.314 -5.034 -7.530 1.00 83.06 92 HIS A N 1
ATOM 744 C CA . HIS A 1 92 ? -0.610 -4.072 -8.128 1.00 83.06 92 HIS A CA 1
ATOM 745 C C . HIS A 1 92 ? -0.659 -4.140 -9.663 1.00 83.06 92 HIS A C 1
ATOM 747 O O . HIS A 1 92 ? 0.188 -3.537 -10.328 1.00 83.06 92 HIS A O 1
ATOM 753 N N . PRO A 1 93 ? -1.678 -4.794 -10.246 1.00 77.00 93 PRO A N 1
ATOM 754 C CA . PRO A 1 93 ? -1.935 -4.771 -11.689 1.00 77.00 93 PRO A CA 1
ATOM 755 C C . PRO A 1 93 ? -2.701 -3.525 -12.182 1.00 77.00 93 PRO A C 1
ATOM 757 O O . PRO A 1 93 ? -3.464 -3.604 -13.142 1.00 77.00 93 PRO A O 1
ATOM 760 N N . GLY A 1 94 ? -2.570 -2.388 -11.493 1.00 72.06 94 GLY A N 1
ATOM 761 C CA . GLY A 1 94 ? -3.334 -1.167 -11.759 1.00 72.06 94 GLY A CA 1
ATOM 762 C C . GLY A 1 94 ? -2.489 0.041 -12.172 1.00 72.06 94 GLY A C 1
ATOM 763 O O . GLY A 1 94 ? -1.281 -0.068 -12.418 1.00 72.06 94 GLY A O 1
ATOM 764 N N . LEU A 1 95 ? -3.143 1.200 -12.270 1.00 79.62 95 LEU A N 1
ATOM 765 C CA . LEU A 1 95 ? -2.527 2.455 -12.714 1.00 79.62 95 LEU A CA 1
ATOM 766 C C . LEU A 1 95 ? -2.201 3.375 -11.533 1.00 79.62 95 LEU A C 1
ATOM 768 O O . LEU A 1 95 ? -2.918 3.392 -10.533 1.00 79.62 95 LEU A O 1
ATOM 772 N N . ASP A 1 96 ? -1.118 4.137 -11.689 1.00 82.00 96 ASP A N 1
ATOM 773 C CA . ASP A 1 96 ? -0.749 5.270 -10.832 1.00 82.00 96 ASP A CA 1
ATOM 774 C C . ASP A 1 96 ? -0.646 4.997 -9.318 1.00 82.00 96 ASP A C 1
ATOM 776 O O . ASP A 1 96 ? -1.166 5.757 -8.501 1.00 82.00 96 ASP A O 1
ATOM 780 N N . PRO A 1 97 ? 0.062 3.942 -8.864 1.00 82.94 97 PRO A N 1
ATOM 781 C CA . PRO A 1 97 ? 0.306 3.765 -7.444 1.00 82.94 97 PRO A CA 1
ATOM 782 C C . PRO A 1 97 ? 1.234 4.835 -6.863 1.00 82.94 97 PRO A C 1
ATOM 784 O O . PRO A 1 97 ? 2.340 5.081 -7.365 1.00 82.94 97 PRO A O 1
ATOM 787 N N . HIS A 1 98 ? 0.827 5.357 -5.705 1.00 86.38 98 HIS A N 1
ATOM 788 C CA . HIS A 1 98 ? 1.611 6.245 -4.859 1.00 86.38 98 HIS A CA 1
ATOM 789 C C . HIS A 1 98 ? 2.045 5.527 -3.576 1.00 86.38 98 HIS A C 1
ATOM 791 O O . HIS A 1 98 ? 1.226 5.102 -2.758 1.00 86.38 98 HIS A O 1
ATOM 797 N N . TRP A 1 99 ? 3.359 5.416 -3.369 1.00 84.69 99 TRP A N 1
ATOM 798 C CA . TRP A 1 99 ? 3.929 4.733 -2.205 1.00 84.69 99 TRP A CA 1
ATOM 799 C C . TRP A 1 99 ? 4.914 5.575 -1.426 1.00 84.69 99 TRP A C 1
ATOM 801 O O . TRP A 1 99 ? 5.916 6.025 -1.978 1.00 84.69 99 TRP A O 1
ATOM 811 N N . THR A 1 100 ? 4.705 5.657 -0.116 1.00 87.75 100 THR A N 1
ATOM 812 C CA . THR A 1 100 ? 5.699 6.183 0.817 1.00 87.75 100 THR A CA 1
ATOM 813 C C . THR A 1 100 ? 6.065 5.134 1.865 1.00 87.75 100 THR A C 1
ATOM 815 O O . THR A 1 100 ? 5.231 4.747 2.681 1.00 87.75 100 THR A O 1
ATOM 818 N N . GLY A 1 101 ? 7.320 4.688 1.878 1.00 88.62 101 GLY A N 1
ATOM 819 C CA . GLY A 1 101 ? 7.852 3.762 2.880 1.00 88.62 101 GLY A CA 1
ATOM 820 C C . GLY A 1 101 ? 8.607 2.565 2.300 1.00 88.62 101 GLY A C 1
ATOM 821 O O . GLY A 1 101 ? 9.237 2.654 1.241 1.00 88.62 101 GLY A O 1
ATOM 822 N N . SER A 1 102 ? 8.596 1.447 3.024 1.00 87.06 102 SER A N 1
ATOM 823 C CA . SER A 1 102 ? 9.472 0.301 2.747 1.00 87.06 102 SER A CA 1
ATOM 824 C C . SER A 1 102 ? 8.689 -0.917 2.281 1.00 87.06 102 SER A C 1
ATOM 826 O O . SER A 1 102 ? 7.752 -1.339 2.957 1.00 87.06 102 SER A O 1
ATOM 828 N N . THR A 1 103 ? 9.096 -1.498 1.153 1.00 85.94 103 THR A N 1
ATOM 829 C CA . THR A 1 103 ? 8.527 -2.745 0.621 1.00 85.94 103 THR A CA 1
ATOM 830 C C . THR A 1 103 ? 9.609 -3.805 0.500 1.00 85.94 103 THR A C 1
ATOM 832 O O . THR A 1 103 ? 10.699 -3.473 0.047 1.00 85.94 103 THR A O 1
ATOM 835 N N . LYS A 1 104 ? 9.350 -5.064 0.854 1.00 87.38 104 LYS A N 1
ATOM 836 C CA . LYS A 1 104 ? 10.305 -6.131 0.542 1.00 87.38 104 LYS A CA 1
ATOM 837 C C . LYS A 1 104 ? 10.183 -6.513 -0.932 1.00 87.38 104 LYS A C 1
ATOM 839 O O . LYS A 1 104 ? 11.073 -6.157 -1.695 1.00 87.38 104 LYS A O 1
ATOM 844 N N . ASP A 1 105 ? 9.042 -7.062 -1.329 1.00 86.06 105 ASP A N 1
ATOM 845 C CA . ASP A 1 105 ? 8.785 -7.574 -2.670 1.00 86.06 105 ASP A CA 1
ATOM 846 C C . ASP A 1 105 ? 7.713 -6.712 -3.347 1.00 86.06 105 ASP A C 1
ATOM 848 O O . ASP A 1 105 ? 6.623 -6.491 -2.815 1.00 86.06 105 ASP A O 1
ATOM 852 N N . TRP A 1 106 ? 8.026 -6.170 -4.521 1.00 82.69 106 TRP A N 1
ATOM 853 C CA . TRP A 1 106 ? 7.116 -5.309 -5.272 1.00 82.69 106 TRP A CA 1
ATOM 854 C C . TRP A 1 106 ? 6.881 -5.853 -6.676 1.00 82.69 106 TRP A C 1
ATOM 856 O O . TRP A 1 106 ? 7.817 -5.916 -7.468 1.00 82.69 106 TRP A O 1
ATOM 866 N N . ILE A 1 107 ? 5.623 -6.126 -7.018 1.00 84.62 107 ILE A N 1
ATOM 867 C CA . ILE A 1 107 ? 5.164 -6.561 -8.339 1.00 84.62 107 ILE A CA 1
ATOM 868 C C . ILE A 1 107 ? 4.153 -5.538 -8.868 1.00 84.62 107 ILE A C 1
ATOM 870 O O . ILE A 1 107 ? 3.122 -5.295 -8.237 1.00 84.62 107 ILE A O 1
ATOM 874 N N . LYS A 1 108 ? 4.416 -4.933 -10.032 1.00 73.94 108 LYS A N 1
ATOM 875 C CA . LYS A 1 108 ? 3.447 -4.033 -10.682 1.00 73.94 108 LYS A CA 1
ATOM 876 C C . LYS A 1 108 ? 3.403 -4.214 -12.188 1.00 73.94 108 LYS A C 1
ATOM 878 O O . LYS A 1 108 ? 4.426 -4.028 -12.838 1.00 73.94 108 LYS A O 1
ATOM 883 N N . THR A 1 109 ? 2.192 -4.383 -12.713 1.00 68.75 109 THR A N 1
ATOM 884 C CA . THR A 1 109 ? 1.875 -4.355 -14.143 1.00 68.75 109 THR A CA 1
ATOM 885 C C . THR A 1 109 ? 0.940 -3.170 -14.443 1.00 68.75 109 THR A C 1
ATOM 887 O O . THR A 1 109 ? -0.267 -3.255 -14.255 1.00 68.75 109 THR A O 1
ATOM 890 N N . GLY A 1 110 ? 1.485 -2.019 -14.864 1.00 64.56 110 GLY A N 1
ATOM 891 C CA . GLY A 1 110 ? 0.680 -0.836 -15.217 1.00 64.56 110 GLY A CA 1
ATOM 892 C C . GLY A 1 110 ? 1.500 0.427 -15.507 1.00 64.56 110 GLY A C 1
ATOM 893 O O . GLY A 1 110 ? 2.704 0.466 -15.237 1.00 64.56 110 GLY A O 1
ATOM 894 N N . LEU A 1 111 ? 0.853 1.477 -16.021 1.00 62.03 111 LEU A N 1
ATOM 895 C CA . LEU A 1 111 ? 1.487 2.755 -16.387 1.00 62.03 111 LEU A CA 1
ATOM 896 C C . LEU A 1 111 ? 1.634 3.667 -15.151 1.00 62.03 111 LEU A C 1
ATOM 898 O O . LEU A 1 111 ? 0.809 3.587 -14.245 1.00 62.03 111 LEU A O 1
ATOM 902 N N . ASP A 1 112 ? 2.761 4.382 -15.075 1.00 63.81 112 ASP A N 1
ATOM 903 C CA . ASP A 1 112 ? 3.146 5.426 -14.100 1.00 63.81 112 ASP A CA 1
ATOM 904 C C . ASP A 1 112 ? 3.172 5.117 -12.587 1.00 63.81 112 ASP A C 1
ATOM 906 O O . ASP A 1 112 ? 2.490 4.242 -12.064 1.00 63.81 112 ASP A O 1
ATOM 910 N N . ARG A 1 113 ? 4.112 5.735 -11.858 1.00 67.25 113 ARG A N 1
ATOM 911 C CA . ARG A 1 113 ? 4.347 5.470 -10.423 1.00 67.25 113 ARG A CA 1
ATOM 912 C C . ARG A 1 113 ? 5.019 6.653 -9.745 1.00 67.25 113 ARG A C 1
ATOM 914 O O . ARG A 1 113 ? 6.054 7.122 -10.216 1.00 67.25 113 ARG A O 1
ATOM 921 N N . LEU A 1 114 ? 4.547 6.991 -8.544 1.00 74.19 114 LEU A N 1
ATOM 922 C CA . LEU A 1 114 ? 5.316 7.794 -7.595 1.00 74.19 114 LEU A CA 1
ATOM 923 C C . LEU A 1 114 ? 5.694 6.957 -6.381 1.00 74.19 114 LEU A C 1
ATOM 925 O O . LEU A 1 114 ? 4.855 6.325 -5.736 1.00 74.19 114 LEU A O 1
ATOM 929 N N . ARG A 1 115 ? 6.981 6.961 -6.041 1.00 73.75 115 ARG A N 1
ATOM 930 C CA . ARG A 1 115 ? 7.454 6.193 -4.901 1.00 73.75 115 ARG A CA 1
ATOM 931 C C . ARG A 1 115 ? 8.589 6.872 -4.158 1.00 73.75 115 ARG A C 1
ATOM 933 O O . ARG A 1 115 ? 9.600 7.240 -4.745 1.00 73.75 115 ARG A O 1
ATOM 940 N N . THR A 1 116 ? 8.446 6.924 -2.840 1.00 78.31 116 THR A N 1
ATOM 941 C CA . THR A 1 116 ? 9.408 7.499 -1.905 1.00 78.31 116 THR A CA 1
ATOM 942 C C . THR A 1 116 ? 9.720 6.473 -0.812 1.00 78.31 116 THR A C 1
ATOM 944 O O . THR A 1 116 ? 8.896 6.214 0.057 1.00 78.31 116 THR A O 1
ATOM 947 N N . GLY A 1 117 ? 10.898 5.840 -0.862 1.00 81.12 117 GLY A N 1
ATOM 948 C CA . GLY A 1 117 ? 11.364 4.880 0.156 1.00 81.12 117 GLY A CA 1
ATOM 949 C C . GLY A 1 117 ? 12.121 3.677 -0.424 1.00 81.12 117 GLY A C 1
ATOM 950 O O . GLY A 1 117 ? 12.534 3.718 -1.580 1.00 81.12 117 GLY A O 1
ATOM 951 N N . SER A 1 118 ? 12.314 2.606 0.356 1.00 81.94 118 SER A N 1
ATOM 952 C CA . SER A 1 118 ? 13.228 1.487 0.036 1.00 81.94 118 SER A CA 1
ATOM 953 C C . SER A 1 118 ? 12.517 0.207 -0.431 1.00 81.94 118 SER A C 1
ATOM 955 O O . SER A 1 118 ? 11.491 -0.168 0.138 1.00 81.94 118 SER A O 1
ATOM 957 N N . THR A 1 119 ? 13.018 -0.446 -1.493 1.00 82.38 119 THR A N 1
ATOM 958 C CA . THR A 1 119 ? 12.587 -1.795 -1.929 1.00 82.38 119 THR A CA 1
ATOM 959 C C . THR A 1 119 ? 13.767 -2.738 -1.928 1.00 82.38 119 THR A C 1
ATOM 961 O O . THR A 1 119 ? 14.840 -2.330 -2.364 1.00 82.38 119 THR A O 1
ATOM 964 N N . GLN A 1 120 ? 13.542 -3.972 -1.481 1.00 83.56 120 GLN A N 1
ATOM 965 C CA . GLN A 1 120 ? 14.527 -5.036 -1.608 1.00 83.56 120 GLN A CA 1
ATOM 966 C C . GLN A 1 120 ? 14.460 -5.688 -2.997 1.00 83.56 120 GLN A C 1
ATOM 968 O O . GLN A 1 120 ? 15.431 -5.605 -3.740 1.00 83.56 120 GLN A O 1
ATOM 973 N N . ASP A 1 121 ? 13.299 -6.229 -3.373 1.00 81.06 121 ASP A N 1
ATOM 974 C CA . ASP A 1 121 ? 13.083 -6.976 -4.611 1.00 81.06 121 ASP A CA 1
ATOM 975 C C . ASP A 1 121 ? 11.959 -6.356 -5.453 1.00 81.06 121 ASP A C 1
ATOM 977 O O . ASP A 1 121 ? 10.894 -5.969 -4.959 1.00 81.06 121 ASP A O 1
ATOM 981 N N . TRP A 1 122 ? 12.208 -6.223 -6.757 1.00 75.00 122 TRP A N 1
ATOM 982 C CA . TRP A 1 122 ? 11.335 -5.493 -7.670 1.00 75.00 122 TRP A CA 1
ATOM 983 C C . TRP A 1 122 ? 11.122 -6.243 -8.980 1.00 75.00 122 TRP A C 1
ATOM 985 O O . TRP A 1 122 ? 12.077 -6.581 -9.676 1.00 75.00 122 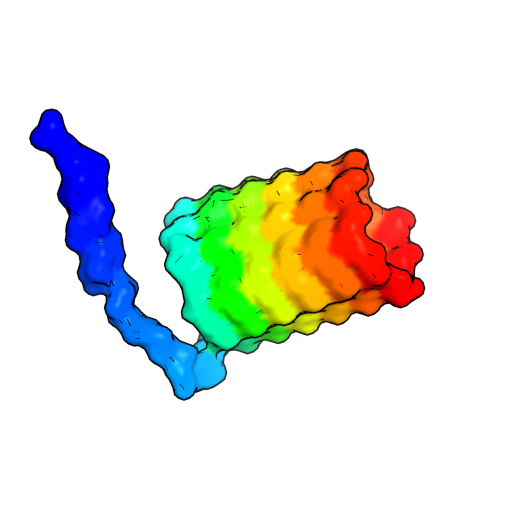TRP A O 1
ATOM 995 N N . ILE A 1 123 ? 9.851 -6.454 -9.315 1.00 76.44 123 ILE A N 1
ATOM 996 C CA . ILE A 1 123 ? 9.382 -7.118 -10.526 1.00 76.44 123 ILE A CA 1
ATOM 997 C C . ILE A 1 123 ? 8.392 -6.188 -11.241 1.00 76.44 123 ILE A C 1
ATOM 999 O O . ILE A 1 123 ? 7.517 -5.570 -10.619 1.00 76.44 123 ILE A O 1
ATOM 1003 N N . HIS A 1 124 ? 8.548 -6.096 -12.558 1.00 68.62 124 HIS A N 1
ATOM 1004 C CA . HIS A 1 124 ? 7.737 -5.295 -13.466 1.00 68.62 124 HIS A CA 1
ATOM 1005 C C . HIS A 1 124 ? 7.244 -6.112 -14.646 1.00 68.62 124 HIS A C 1
ATOM 1007 O O . HIS A 1 124 ? 8.040 -6.945 -15.132 1.00 68.62 124 HIS A O 1
#

Foldseek 3Di:
DCVPVVVVVVVVVPPPDAPPDADDADEDEEDDDEDEHEYAHYAYEYEAYHYEYEYAYYEYEYEAYEYEEEYAEAEYEYPEYEYEYEYAAYEYAYEEYEYEEEYAHYHYNYDDYHYHYYYNYYYD

pLDDT: mean 73.97, std 17.46, range [33.44, 91.62]

Sequence (124 aa):
MDLTLRYFHKLKRTCKEPFTGLPEPWNHSGLEPPRTGTTQDWIITGLDPHRTGSTQYWIHTGLDPLRTGSTQDWIHSGLEPLRTGTTQDWNHPGLDPHWTGSTKDWIKTGLDRLRTGSTQDWIH

Secondary structure (DSSP, 8-state):
--HHHHHHHHHTT-------S-PPPEEEEEE---EEEEEEEEEEEEE--EEEEEEEEEEEEEE--EEEEEEEEEEEEEE--EEEEEEEEEEE-SB--EEEEEEEEEEE-SS--EEES-EEEEE-

Organism: NCBI:txid88201